Protein AF-A0AAD8MCR3-F1 (afdb_monomer_lite)

Secondary structure (DSSP, 8-state):
-EEPPPEE----SSPPPGGGSEEEPPHHHHHS-S---------PPPTT--HHHHHHHHHHHHHHHHHHHHHTGGGGSEEEGGGTEEE-S----EE--EE--S-HHHHHTTTT---GGGGGGGSSS--

Structure (mmCIF, N/CA/C/O backbone):
data_AF-A0AAD8MCR3-F1
#
_entry.id   AF-A0AAD8MCR3-F1
#
loop_
_atom_site.group_PDB
_atom_site.id
_atom_site.type_symbol
_atom_site.label_atom_id
_atom_site.label_alt_id
_atom_site.label_comp_id
_atom_site.label_asym_id
_atom_site.label_entity_id
_atom_site.label_seq_id
_atom_site.pdbx_PDB_ins_code
_atom_site.Cartn_x
_atom_site.Cartn_y
_atom_site.Cartn_z
_atom_site.occupancy
_atom_site.B_iso_or_equiv
_atom_site.auth_seq_id
_atom_site.auth_comp_id
_atom_site.auth_asym_id
_atom_site.auth_atom_id
_atom_site.pdbx_PDB_model_num
ATOM 1 N N . MET A 1 1 ? -14.830 10.687 11.390 1.00 72.56 1 MET A N 1
ATOM 2 C CA . MET A 1 1 ? -13.532 10.068 11.055 1.00 72.56 1 MET A CA 1
ATOM 3 C C . MET A 1 1 ? -12.461 11.129 11.187 1.00 72.56 1 MET A C 1
ATOM 5 O O . MET A 1 1 ? -12.631 12.213 10.641 1.00 72.56 1 MET A O 1
ATOM 9 N N . LYS A 1 2 ? -11.410 10.852 11.952 1.00 78.94 2 LYS A N 1
ATOM 10 C CA . LYS A 1 2 ? -10.230 11.704 12.062 1.00 78.94 2 LYS A CA 1
ATOM 11 C C . LYS A 1 2 ? -9.117 11.051 11.252 1.00 78.94 2 LYS A C 1
ATOM 13 O O . LYS A 1 2 ? -8.662 9.972 11.612 1.00 78.94 2 LYS A O 1
ATOM 18 N N . VAL A 1 3 ? -8.724 11.681 10.151 1.00 78.44 3 VAL A N 1
ATOM 19 C CA . VAL A 1 3 ? -7.653 11.190 9.276 1.00 78.44 3 VAL A CA 1
ATOM 20 C C . VAL A 1 3 ? -6.345 11.833 9.708 1.00 78.44 3 VAL A C 1
ATOM 22 O O . VAL A 1 3 ? -6.269 13.055 9.855 1.00 78.44 3 VAL A O 1
ATOM 25 N N . TYR A 1 4 ? -5.331 11.014 9.959 1.00 79.94 4 TYR A N 1
ATOM 26 C CA . TYR A 1 4 ? -3.983 11.497 10.220 1.00 79.94 4 TYR A CA 1
ATOM 27 C C . TYR A 1 4 ? -3.274 11.781 8.892 1.00 79.94 4 TYR A C 1
ATOM 29 O O . TYR A 1 4 ? -3.618 11.172 7.878 1.00 79.94 4 TYR A O 1
ATOM 37 N N . PRO A 1 5 ? -2.300 12.709 8.868 1.00 73.44 5 PRO A N 1
ATOM 38 C CA . PRO A 1 5 ? -1.606 13.071 7.641 1.00 73.44 5 PRO A CA 1
ATOM 39 C C . PRO A 1 5 ? -1.049 11.842 6.928 1.00 73.44 5 PRO A C 1
ATOM 41 O O . PRO A 1 5 ? -0.487 10.953 7.575 1.00 73.44 5 PRO A O 1
ATOM 44 N N . GLU A 1 6 ? -1.171 11.820 5.600 1.00 70.19 6 GLU A N 1
ATOM 45 C CA . GLU A 1 6 ? -0.550 10.776 4.798 1.00 70.19 6 GLU A CA 1
ATOM 46 C C . GLU A 1 6 ? 0.942 10.727 5.111 1.00 70.19 6 GLU A C 1
ATOM 48 O O . GLU A 1 6 ? 1.652 11.736 5.067 1.00 70.19 6 GLU A O 1
ATOM 53 N N . SER A 1 7 ? 1.426 9.533 5.430 1.00 62.94 7 SER A N 1
ATOM 54 C CA . SER A 1 7 ? 2.854 9.301 5.508 1.00 62.94 7 SER A CA 1
ATOM 55 C C . SER A 1 7 ? 3.237 8.467 4.304 1.00 62.94 7 SER A C 1
ATOM 57 O O . SER A 1 7 ? 2.938 7.277 4.230 1.00 62.94 7 SER A O 1
ATOM 59 N N . SER A 1 8 ? 3.879 9.099 3.327 1.00 61.09 8 SER A N 1
ATOM 60 C CA . SER A 1 8 ? 4.481 8.354 2.234 1.00 61.09 8 SER A CA 1
ATOM 61 C C . SER A 1 8 ? 5.555 7.438 2.822 1.00 61.09 8 SER A C 1
ATOM 63 O O . SER A 1 8 ? 6.430 7.874 3.583 1.00 61.09 8 SER A O 1
ATOM 65 N N . LEU A 1 9 ? 5.471 6.145 2.516 1.00 67.00 9 LEU A N 1
ATOM 66 C CA . LEU A 1 9 ? 6.454 5.164 2.943 1.00 67.00 9 LEU A CA 1
ATOM 67 C C . LEU A 1 9 ? 7.694 5.256 2.046 1.00 67.00 9 LEU A C 1
ATOM 69 O O . LEU A 1 9 ? 8.004 4.344 1.291 1.00 67.00 9 LEU A O 1
ATOM 73 N N . ASN A 1 10 ? 8.392 6.388 2.127 1.00 59.16 10 ASN A N 1
ATOM 74 C CA . ASN A 1 10 ? 9.518 6.730 1.249 1.00 59.16 10 ASN A CA 1
ATOM 75 C C . ASN A 1 10 ? 10.805 5.972 1.592 1.00 59.16 10 ASN A C 1
ATOM 77 O O . ASN A 1 10 ? 11.822 6.142 0.929 1.00 59.16 10 ASN A O 1
ATOM 81 N N . HIS A 1 11 ? 10.792 5.190 2.670 1.00 66.81 11 HIS A N 1
ATOM 82 C CA . HIS A 1 11 ? 11.942 4.420 3.108 1.00 66.81 11 HIS A CA 1
ATOM 83 C C . HIS A 1 11 ? 11.656 2.942 2.870 1.00 66.81 11 HIS A C 1
ATOM 85 O O . HIS A 1 11 ? 11.011 2.286 3.688 1.00 66.81 11 HIS A O 1
ATOM 91 N N . ILE A 1 12 ? 12.151 2.408 1.760 1.00 72.75 12 ILE A N 1
ATOM 92 C CA . ILE A 1 12 ? 12.250 0.960 1.558 1.00 72.75 12 ILE A CA 1
ATOM 93 C C . ILE A 1 12 ? 13.456 0.465 2.359 1.00 72.75 12 ILE A C 1
ATOM 95 O O . ILE A 1 12 ? 14.459 1.169 2.473 1.00 72.75 12 ILE A O 1
ATOM 99 N N . CYS A 1 13 ? 13.361 -0.703 3.000 1.00 76.25 13 CYS A N 1
ATOM 100 C CA . CYS A 1 13 ? 14.449 -1.193 3.857 1.00 76.25 13 CYS A CA 1
ATOM 101 C C . CYS A 1 13 ? 15.759 -1.436 3.096 1.00 76.25 13 CYS A C 1
ATOM 103 O O . CYS A 1 13 ? 16.834 -1.296 3.676 1.00 76.25 13 CYS A O 1
ATOM 105 N N . THR A 1 14 ? 15.675 -1.795 1.818 1.00 83.88 14 THR A N 1
ATOM 106 C CA . THR A 1 14 ? 16.831 -1.992 0.942 1.00 83.88 14 THR A CA 1
ATOM 107 C C . THR A 1 14 ? 16.505 -1.452 -0.450 1.00 83.88 14 THR A C 1
ATOM 109 O O . THR A 1 14 ? 15.432 -1.787 -0.956 1.00 83.88 14 THR A O 1
ATOM 112 N N . PRO A 1 15 ? 17.405 -0.685 -1.083 1.00 88.94 15 PRO A N 1
ATOM 113 C CA . PRO A 1 15 ? 17.149 -0.125 -2.405 1.00 88.94 15 PRO A CA 1
ATOM 114 C C . PRO A 1 15 ? 16.916 -1.198 -3.467 1.00 88.94 15 PRO A C 1
ATOM 116 O O . PRO A 1 15 ? 17.570 -2.249 -3.448 1.00 88.94 15 PRO A O 1
ATOM 119 N N . THR A 1 16 ? 16.040 -0.908 -4.423 1.00 89.94 16 THR A N 1
ATOM 120 C CA . THR A 1 16 ? 15.828 -1.768 -5.587 1.00 89.94 16 THR A CA 1
ATOM 121 C C . THR A 1 16 ? 17.096 -1.776 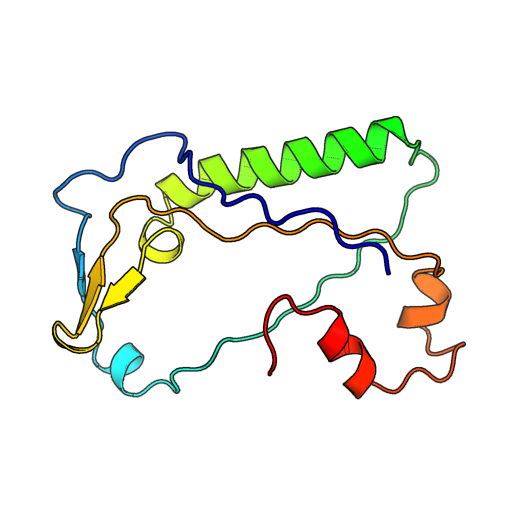-6.454 1.00 89.94 16 THR A C 1
ATOM 123 O O . THR A 1 16 ? 17.595 -0.712 -6.837 1.00 89.94 16 THR A O 1
ATOM 126 N N . PRO A 1 17 ? 17.664 -2.953 -6.786 1.00 91.75 17 PRO A N 1
ATOM 127 C CA . PRO A 1 17 ? 18.808 -3.037 -7.688 1.00 91.75 17 PRO A CA 1
ATOM 128 C C . PRO A 1 17 ? 18.498 -2.405 -9.048 1.00 91.75 17 PRO A C 1
ATOM 130 O O . PRO A 1 17 ? 17.402 -2.572 -9.576 1.00 91.75 17 PRO A O 1
ATOM 133 N N . LEU A 1 18 ? 19.489 -1.766 -9.679 1.00 92.19 18 LEU A N 1
ATOM 134 C CA . LEU A 1 18 ? 19.309 -1.126 -10.992 1.00 92.19 18 LEU A CA 1
ATOM 135 C C . LEU A 1 18 ? 18.768 -2.082 -12.068 1.00 92.19 18 LEU A C 1
ATOM 137 O O . LEU A 1 18 ? 18.015 -1.656 -12.939 1.00 92.19 18 LEU A O 1
ATOM 141 N N . SER A 1 19 ? 19.107 -3.371 -11.993 1.00 93.25 19 SER A N 1
ATOM 142 C CA . SER A 1 19 ? 18.604 -4.401 -12.910 1.00 93.25 19 SER A CA 1
ATOM 143 C C . SER A 1 19 ? 17.108 -4.698 -12.761 1.00 93.25 19 SER A C 1
ATOM 145 O O . SER A 1 19 ? 16.528 -5.293 -13.660 1.00 93.25 19 SER A O 1
ATOM 147 N N . LEU A 1 20 ? 16.495 -4.314 -11.639 1.00 93.19 20 LEU A N 1
ATOM 148 C CA . LEU A 1 20 ? 15.071 -4.488 -11.333 1.00 93.19 20 LEU A CA 1
ATOM 149 C C . LEU A 1 20 ? 14.307 -3.155 -11.347 1.00 93.19 20 LEU A C 1
ATOM 151 O O . LEU A 1 20 ? 13.143 -3.096 -10.964 1.00 93.19 20 LEU A O 1
ATOM 155 N N . ARG A 1 21 ? 14.954 -2.070 -11.788 1.00 93.25 21 ARG A N 1
ATOM 156 C CA . ARG A 1 21 ? 14.354 -0.733 -11.780 1.00 93.25 21 ARG A CA 1
ATOM 157 C C . ARG A 1 21 ? 13.148 -0.615 -12.708 1.00 93.25 21 ARG A C 1
ATOM 159 O O . ARG A 1 21 ? 12.231 0.130 -12.404 1.00 93.25 21 ARG A O 1
ATOM 166 N N . ASN A 1 22 ? 13.148 -1.334 -13.824 1.00 95.75 22 ASN A N 1
ATOM 167 C CA . ASN A 1 22 ? 12.062 -1.270 -14.793 1.00 95.75 22 ASN A CA 1
ATOM 168 C C . ASN A 1 22 ? 11.273 -2.573 -14.753 1.00 95.75 22 ASN A C 1
ATOM 170 O O . ASN A 1 22 ? 11.811 -3.633 -15.078 1.00 95.75 22 ASN A O 1
ATOM 174 N N . TYR A 1 23 ? 9.995 -2.480 -14.399 1.00 95.50 23 TYR A N 1
ATOM 175 C CA . TYR A 1 23 ? 9.056 -3.585 -14.545 1.00 95.50 23 TYR A CA 1
ATOM 176 C C . TYR A 1 23 ? 8.235 -3.374 -15.819 1.00 95.50 23 TYR A C 1
ATOM 178 O O . TYR A 1 23 ? 7.370 -2.501 -15.865 1.00 95.50 23 TYR A O 1
ATOM 186 N N . ASN A 1 24 ? 8.536 -4.143 -16.866 1.00 96.00 24 ASN A N 1
ATOM 187 C CA . ASN A 1 24 ? 7.818 -4.057 -18.139 1.00 96.00 24 ASN A CA 1
ATOM 188 C C . ASN A 1 24 ? 6.447 -4.719 -18.021 1.00 96.00 24 ASN A C 1
ATOM 190 O O . ASN A 1 24 ? 6.343 -5.825 -17.487 1.00 96.00 24 ASN A O 1
ATOM 194 N N . LEU A 1 25 ? 5.423 -4.065 -18.565 1.00 94.94 25 LEU A N 1
ATOM 195 C CA . LEU A 1 25 ? 4.087 -4.637 -18.619 1.00 94.94 25 LEU A CA 1
ATOM 196 C C . LEU A 1 25 ? 4.021 -5.794 -19.618 1.00 94.94 25 LEU A C 1
ATOM 198 O O . LEU A 1 25 ? 4.638 -5.773 -20.685 1.00 94.94 25 LEU A O 1
ATOM 202 N N . SER A 1 26 ? 3.259 -6.822 -19.261 1.00 94.75 26 SER A N 1
ATOM 203 C CA . SER A 1 26 ? 2.868 -7.880 -20.181 1.00 94.75 26 SER A CA 1
ATOM 204 C C . SER A 1 26 ? 1.633 -7.469 -20.985 1.00 94.75 26 SER A C 1
ATOM 206 O O . SER A 1 26 ? 0.897 -6.556 -20.615 1.00 94.75 26 SER A O 1
ATOM 208 N N . LEU A 1 27 ? 1.332 -8.219 -22.049 1.00 94.81 27 LEU A N 1
ATOM 209 C CA . LEU A 1 27 ? 0.084 -8.050 -22.800 1.00 94.81 27 LEU A CA 1
ATOM 210 C C . LEU A 1 27 ? -1.160 -8.130 -21.895 1.00 94.81 27 LEU A C 1
ATOM 212 O O . LEU A 1 27 ? -2.137 -7.430 -22.132 1.00 94.81 27 LEU A O 1
ATOM 216 N N . MET A 1 28 ? -1.133 -8.975 -20.859 1.00 94.69 28 MET A N 1
ATOM 217 C CA . MET A 1 28 ? -2.259 -9.095 -19.929 1.00 94.69 28 MET A CA 1
ATOM 218 C C . MET A 1 28 ? -2.428 -7.838 -19.078 1.00 94.69 28 MET A C 1
ATOM 220 O O . MET A 1 28 ? -3.559 -7.422 -18.842 1.00 94.69 28 MET A O 1
ATOM 224 N N . ASP A 1 29 ? -1.324 -7.214 -18.667 1.00 92.50 29 ASP A N 1
ATOM 225 C CA . ASP A 1 29 ? -1.362 -5.975 -17.888 1.00 92.50 29 ASP A CA 1
ATOM 226 C C . ASP A 1 29 ? -1.889 -4.804 -18.729 1.00 92.50 29 ASP A C 1
ATOM 228 O O . ASP A 1 29 ? -2.627 -3.965 -18.224 1.00 92.50 29 ASP A O 1
ATOM 232 N N . GLU A 1 30 ? -1.567 -4.766 -20.026 1.00 90.56 30 GLU A N 1
ATOM 233 C CA . GLU A 1 30 ? -2.074 -3.737 -20.945 1.00 90.56 30 GLU A CA 1
ATOM 234 C C . GLU A 1 30 ? -3.559 -3.895 -21.287 1.00 90.56 30 GLU A C 1
ATOM 236 O O . GLU A 1 30 ? -4.252 -2.905 -21.527 1.00 90.56 30 GLU A O 1
ATOM 241 N N . LEU A 1 31 ? -4.052 -5.135 -21.326 1.00 93.00 31 LEU A N 1
ATOM 242 C CA . LEU A 1 31 ? -5.468 -5.427 -21.553 1.00 93.00 31 LEU A CA 1
ATOM 243 C C . LEU A 1 31 ? -6.317 -5.230 -20.290 1.00 93.00 31 LEU A C 1
ATOM 245 O O . LEU A 1 31 ? -7.539 -5.092 -20.390 1.00 93.00 31 LEU A O 1
ATOM 249 N N . ALA A 1 32 ? -5.696 -5.238 -19.109 1.00 91.25 32 ALA A N 1
ATOM 250 C CA . ALA A 1 32 ? -6.392 -5.034 -17.852 1.00 91.25 32 ALA A CA 1
ATOM 251 C C . ALA A 1 32 ? -6.923 -3.589 -17.736 1.00 91.25 32 ALA A C 1
ATOM 253 O O . ALA A 1 32 ? -6.273 -2.637 -18.178 1.00 91.25 32 ALA A O 1
ATOM 254 N N . PRO A 1 33 ? -8.099 -3.380 -17.117 1.00 89.69 33 PRO A N 1
ATOM 255 C CA . PRO A 1 33 ? -8.583 -2.038 -16.834 1.00 89.69 33 PRO A CA 1
ATOM 256 C C . PRO A 1 33 ? -7.594 -1.277 -15.946 1.00 89.69 33 PRO A C 1
ATOM 258 O O . PRO A 1 33 ? -7.157 -1.782 -14.914 1.00 89.69 33 PRO A O 1
ATOM 261 N N . ASN A 1 34 ? -7.288 -0.034 -16.317 1.00 86.75 34 ASN A N 1
ATOM 262 C CA . ASN A 1 34 ? -6.475 0.856 -15.492 1.00 86.75 34 ASN A CA 1
ATOM 263 C C . ASN A 1 34 ? -7.325 1.439 -14.351 1.00 86.75 34 ASN A C 1
ATOM 265 O O . ASN A 1 34 ? -7.775 2.584 -14.419 1.00 86.75 34 ASN A O 1
ATOM 269 N N . VAL A 1 35 ? -7.597 0.607 -13.348 1.00 85.62 35 VAL A N 1
ATOM 270 C CA . VAL A 1 35 ? -8.379 0.937 -12.154 1.00 85.62 35 VAL A CA 1
ATOM 271 C C . VAL A 1 35 ? -7.706 0.350 -10.917 1.00 85.62 35 VAL A C 1
ATOM 273 O O . VAL A 1 35 ? -7.075 -0.706 -10.977 1.00 85.62 35 VAL A O 1
ATOM 276 N N . ASN A 1 36 ? -7.865 1.015 -9.775 1.00 84.88 36 ASN A N 1
ATOM 277 C CA . ASN A 1 36 ? -7.471 0.433 -8.497 1.00 84.88 36 ASN A CA 1
ATOM 278 C C . ASN A 1 36 ? -8.455 -0.680 -8.116 1.00 84.88 36 ASN A C 1
ATOM 280 O O . ASN A 1 36 ? -9.658 -0.546 -8.335 1.00 84.88 36 ASN A O 1
ATOM 284 N N . VAL A 1 37 ? -7.955 -1.758 -7.510 1.00 87.25 37 VAL A N 1
ATOM 285 C CA . VAL A 1 37 ? -8.792 -2.841 -6.974 1.00 87.25 37 VAL A CA 1
ATOM 286 C C . VAL A 1 37 ? -8.936 -2.636 -5.462 1.00 87.25 37 VAL A C 1
ATOM 288 O O . VAL A 1 37 ? -8.041 -3.027 -4.709 1.00 87.25 37 VAL A O 1
ATOM 291 N N . PRO A 1 38 ? -10.014 -1.988 -4.982 1.00 85.81 38 PRO A N 1
ATOM 292 C CA . PRO A 1 38 ? -10.188 -1.730 -3.559 1.00 85.81 38 PRO A CA 1
ATOM 293 C C . PRO A 1 38 ? -10.454 -3.030 -2.796 1.00 85.81 38 PRO A C 1
ATOM 295 O O . PRO A 1 38 ? -11.221 -3.884 -3.233 1.00 85.81 38 PRO A O 1
ATOM 298 N N . THR A 1 39 ? -9.825 -3.193 -1.633 1.00 86.12 39 THR A N 1
ATOM 299 C CA . THR A 1 39 ? -10.062 -4.329 -0.730 1.00 86.12 39 THR A CA 1
ATOM 300 C C . THR A 1 39 ? -10.006 -3.849 0.716 1.00 86.12 39 THR A C 1
ATOM 302 O O . THR A 1 39 ? -9.070 -3.150 1.098 1.00 86.12 39 THR A O 1
ATOM 305 N N . ILE A 1 40 ? -10.998 -4.234 1.524 1.00 84.94 40 ILE A N 1
ATOM 306 C CA . ILE A 1 40 ? -11.098 -3.871 2.944 1.00 84.94 40 ILE A CA 1
ATOM 307 C C . ILE A 1 40 ? -11.052 -5.149 3.786 1.00 84.94 40 ILE A C 1
ATOM 309 O O . ILE A 1 40 ? -11.808 -6.088 3.539 1.00 84.94 40 ILE A O 1
ATOM 313 N N . PHE A 1 41 ? -10.184 -5.168 4.800 1.00 87.75 41 PHE A N 1
ATOM 314 C CA . PHE A 1 41 ? -10.084 -6.253 5.776 1.00 87.75 41 PHE A CA 1
ATOM 315 C C . PHE A 1 41 ? -10.499 -5.760 7.164 1.00 87.75 41 PHE A C 1
ATOM 317 O O . PHE A 1 41 ? -10.024 -4.724 7.629 1.00 87.75 41 PHE A O 1
ATOM 324 N N . TYR A 1 42 ? -11.356 -6.526 7.842 1.00 85.81 42 TYR A N 1
ATOM 325 C CA . TYR A 1 42 ? -11.815 -6.235 9.200 1.00 85.81 42 TYR A CA 1
ATOM 326 C C . TYR A 1 42 ? -11.155 -7.180 10.205 1.00 85.81 42 TYR A C 1
ATOM 328 O O . TYR A 1 42 ? -11.175 -8.398 10.024 1.00 85.81 42 TYR A O 1
ATOM 336 N N . TYR A 1 43 ? -10.617 -6.624 11.290 1.00 86.56 43 TYR A N 1
ATOM 337 C CA . TYR A 1 43 ? -9.983 -7.380 12.370 1.00 86.56 43 TYR A CA 1
ATOM 338 C C . TYR A 1 43 ? -10.661 -7.033 13.696 1.00 86.56 43 TYR A C 1
ATOM 340 O O . TYR A 1 43 ? -10.696 -5.869 14.087 1.00 86.56 43 TYR A O 1
ATOM 348 N N . SER A 1 44 ? -11.215 -8.038 14.378 1.00 82.69 44 SER A N 1
ATOM 349 C CA . SER A 1 44 ? -11.840 -7.847 15.692 1.00 82.69 44 SER A CA 1
ATOM 350 C C . SER A 1 44 ? -10.782 -7.543 16.755 1.00 82.69 44 SER A C 1
ATOM 352 O O . SER A 1 44 ? -9.690 -8.119 16.735 1.00 82.69 44 SER A O 1
ATOM 354 N N . ALA A 1 45 ? -11.107 -6.641 17.681 1.00 78.00 45 ALA A N 1
ATOM 355 C CA . ALA A 1 45 ? -10.252 -6.349 18.822 1.00 78.00 45 ALA A CA 1
ATOM 356 C C . ALA A 1 45 ? -10.214 -7.552 19.773 1.00 78.00 45 ALA A C 1
ATOM 358 O O . ALA A 1 45 ? -11.231 -8.200 20.026 1.00 78.00 45 ALA A O 1
ATOM 359 N N . THR A 1 46 ? -9.041 -7.844 20.329 1.00 72.88 46 THR A N 1
ATOM 360 C CA . THR A 1 46 ? -8.923 -8.854 21.387 1.00 72.88 46 THR A CA 1
ATOM 361 C C . THR A 1 46 ? -9.078 -8.200 22.758 1.00 72.88 46 THR A C 1
ATOM 363 O O . THR A 1 46 ? -8.825 -7.007 22.915 1.00 72.88 46 THR A O 1
ATOM 366 N N . ASN A 1 47 ? -9.429 -8.976 23.790 1.00 63.44 47 ASN A N 1
ATOM 367 C CA . ASN A 1 47 ? -9.581 -8.481 25.171 1.00 63.44 47 ASN A CA 1
ATOM 368 C C . ASN A 1 47 ? -8.295 -7.862 25.778 1.00 63.44 47 ASN A C 1
ATOM 370 O O . ASN A 1 47 ? -8.315 -7.428 26.926 1.00 63.44 47 ASN A O 1
ATOM 374 N N . GLN A 1 48 ? -7.175 -7.851 25.046 1.00 63.84 48 GLN A N 1
ATOM 375 C CA . GLN A 1 48 ? -5.894 -7.273 25.456 1.00 63.84 48 GLN A CA 1
ATOM 376 C C . GLN A 1 48 ? -5.555 -5.967 24.719 1.00 63.84 48 GLN A C 1
ATOM 378 O O . GLN A 1 48 ? -4.454 -5.453 24.883 1.00 63.84 48 GLN A O 1
ATOM 383 N N . ASP A 1 49 ? -6.452 -5.409 23.906 1.00 65.12 49 ASP A N 1
ATOM 384 C CA . ASP A 1 49 ? -6.172 -4.218 23.099 1.00 65.12 49 ASP A CA 1
ATOM 385 C C . ASP A 1 49 ? -6.159 -2.932 23.955 1.00 65.12 49 ASP A C 1
ATOM 387 O O . ASP A 1 49 ? -7.152 -2.216 24.058 1.00 65.12 49 ASP A O 1
ATOM 391 N N . SER A 1 50 ? -5.017 -2.615 24.570 1.00 70.50 50 SER A N 1
ATOM 392 C CA . SER A 1 50 ? -4.748 -1.288 25.136 1.00 70.50 50 SER A CA 1
ATOM 393 C C . SER A 1 50 ? -4.407 -0.264 24.039 1.00 70.50 50 SER A C 1
ATOM 395 O O . SER A 1 50 ? -4.047 -0.617 22.912 1.00 70.50 50 SER A O 1
ATOM 397 N N . THR A 1 51 ? -4.464 1.030 24.362 1.00 66.62 51 THR A N 1
ATOM 398 C CA . THR A 1 51 ? -4.031 2.126 23.470 1.00 66.62 51 THR A CA 1
ATOM 399 C C . THR A 1 51 ? -2.569 1.989 23.029 1.00 66.62 51 THR A C 1
ATOM 401 O O . THR A 1 51 ? -2.239 2.258 21.870 1.00 66.62 51 THR A O 1
ATOM 404 N N . ASP A 1 52 ? -1.697 1.491 23.908 1.00 67.38 52 ASP A N 1
ATOM 405 C CA . ASP A 1 52 ? -0.299 1.193 23.573 1.00 67.38 52 ASP A CA 1
ATOM 406 C C . ASP A 1 52 ? -0.196 0.107 22.489 1.00 67.38 52 ASP A C 1
ATOM 408 O O . ASP A 1 52 ? 0.609 0.221 21.559 1.00 67.38 52 ASP A O 1
ATOM 412 N N . ASN A 1 53 ? -1.084 -0.893 22.528 1.00 78.50 53 ASN A N 1
ATOM 413 C CA . ASN A 1 53 ? -1.145 -1.957 21.526 1.00 78.50 53 ASN A CA 1
ATOM 414 C C . ASN A 1 53 ? -1.630 -1.452 20.160 1.00 78.50 53 ASN A C 1
ATOM 416 O O . ASN A 1 53 ? -1.237 -1.996 19.129 1.00 78.50 53 ASN A O 1
ATOM 420 N N . VAL A 1 54 ? -2.451 -0.399 20.108 1.00 80.88 54 VAL A N 1
ATOM 421 C CA . VAL A 1 54 ? -2.854 0.244 18.842 1.00 80.88 54 VAL A CA 1
ATOM 422 C C . VAL A 1 54 ? -1.659 0.941 18.185 1.00 80.88 54 VAL A C 1
ATOM 424 O O . VAL A 1 54 ? -1.348 0.677 17.024 1.00 80.88 54 VAL A O 1
ATOM 427 N N . THR A 1 55 ? -0.921 1.755 18.945 1.00 83.44 55 THR A N 1
ATOM 428 C CA . THR A 1 55 ? 0.269 2.458 18.430 1.00 83.44 55 THR A CA 1
ATOM 429 C C . THR A 1 55 ? 1.347 1.476 17.966 1.00 83.44 55 THR A C 1
ATOM 431 O O . THR A 1 55 ? 1.992 1.681 16.933 1.00 83.44 55 THR A O 1
ATOM 434 N N . LEU A 1 56 ? 1.544 0.386 18.713 1.00 87.19 56 LEU A N 1
ATOM 435 C CA . LEU A 1 56 ? 2.474 -0.677 18.343 1.00 87.19 56 LEU A CA 1
ATOM 436 C C . LEU A 1 56 ? 2.054 -1.354 17.029 1.00 87.19 56 LEU A C 1
ATOM 438 O O . LEU A 1 56 ? 2.896 -1.559 16.154 1.00 87.19 56 LEU A O 1
ATOM 442 N N . ARG A 1 57 ? 0.756 -1.643 16.850 1.00 87.88 57 ARG A N 1
ATOM 443 C CA . ARG A 1 57 ? 0.212 -2.2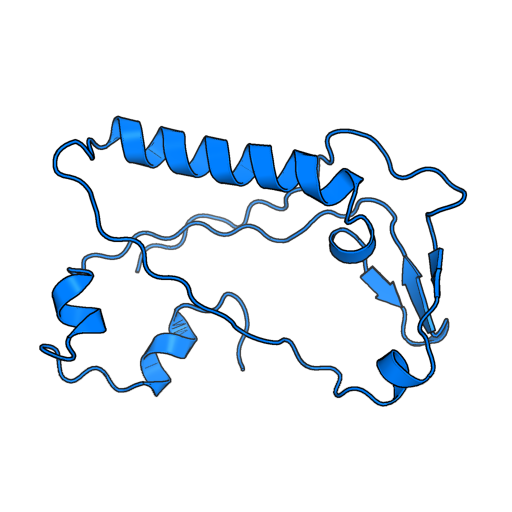22 15.611 1.00 87.88 57 ARG A CA 1
ATOM 444 C C . ARG A 1 57 ? 0.478 -1.340 14.396 1.00 87.88 57 ARG A C 1
ATOM 446 O O . ARG A 1 57 ? 0.998 -1.852 13.407 1.00 87.88 57 ARG A O 1
ATOM 453 N N . TYR A 1 58 ? 0.220 -0.035 14.476 1.00 87.75 58 TYR A N 1
ATOM 454 C CA . TYR A 1 58 ? 0.515 0.886 13.370 1.00 87.75 58 TYR A CA 1
ATOM 455 C C . TYR A 1 58 ? 2.002 0.887 12.999 1.00 87.75 58 TYR A C 1
ATOM 457 O O . TYR A 1 58 ? 2.358 0.751 11.828 1.00 87.75 58 TYR A O 1
ATOM 465 N N . LYS A 1 59 ? 2.895 0.926 13.997 1.00 89.31 59 LYS A N 1
ATOM 466 C CA . LYS A 1 59 ? 4.346 0.822 13.766 1.00 89.31 59 LYS A CA 1
ATOM 467 C C . LYS A 1 59 ? 4.739 -0.510 13.121 1.00 89.31 59 LYS A C 1
ATOM 469 O O . LYS A 1 59 ? 5.571 -0.521 12.213 1.00 89.31 59 LYS A O 1
ATOM 474 N N . HIS A 1 60 ? 4.150 -1.623 13.560 1.00 92.06 60 HIS A N 1
ATOM 475 C CA . HIS A 1 60 ? 4.404 -2.944 12.982 1.00 92.06 60 HIS A CA 1
ATOM 476 C C . HIS A 1 60 ? 3.926 -3.048 11.533 1.00 92.06 60 HIS A C 1
ATOM 478 O O . HIS A 1 60 ? 4.678 -3.544 10.692 1.00 92.06 60 HIS A O 1
ATOM 484 N N . LEU A 1 61 ? 2.728 -2.551 11.217 1.00 93.00 61 LEU A N 1
ATOM 485 C CA . LEU A 1 61 ? 2.205 -2.508 9.849 1.00 93.00 61 LEU A CA 1
ATOM 486 C C . LEU A 1 61 ? 3.112 -1.668 8.949 1.00 93.00 61 LEU A C 1
ATOM 488 O O . LEU A 1 61 ? 3.596 -2.154 7.931 1.00 93.00 61 LEU A O 1
ATOM 492 N N . LYS A 1 62 ? 3.455 -0.455 9.384 1.00 91.44 62 LYS A N 1
ATOM 493 C CA . LYS A 1 62 ? 4.353 0.440 8.650 1.00 91.44 62 LYS A CA 1
ATOM 494 C C . LYS A 1 62 ? 5.733 -0.185 8.397 1.00 91.44 62 LYS A C 1
ATOM 496 O O . LYS A 1 62 ? 6.252 -0.133 7.283 1.00 91.44 62 LYS A O 1
ATOM 501 N N . SER A 1 63 ? 6.330 -0.807 9.417 1.00 91.50 63 SER A N 1
ATOM 502 C CA . SER A 1 63 ? 7.646 -1.453 9.303 1.00 91.50 63 SER A CA 1
ATOM 503 C C . SER A 1 63 ? 7.615 -2.708 8.429 1.00 91.50 63 SER A C 1
ATOM 505 O O . SER A 1 63 ? 8.521 -2.914 7.624 1.00 91.50 63 SER A O 1
ATOM 507 N N . SER A 1 64 ? 6.592 -3.551 8.571 1.00 94.56 64 SER A N 1
ATOM 508 C CA . SER A 1 64 ? 6.450 -4.760 7.751 1.00 94.56 64 SER A CA 1
ATOM 509 C C . SER A 1 64 ? 6.186 -4.423 6.284 1.00 94.56 64 SER A C 1
ATOM 511 O O . SER A 1 64 ? 6.805 -5.038 5.416 1.00 94.56 64 SER A O 1
ATOM 513 N N . LEU A 1 65 ? 5.385 -3.389 6.007 1.00 93.50 65 LEU A N 1
ATOM 514 C CA . LEU A 1 65 ? 5.173 -2.877 4.654 1.00 93.50 65 LEU A CA 1
ATOM 515 C C . LEU A 1 65 ? 6.488 -2.384 4.024 1.00 93.50 65 LEU A C 1
ATOM 517 O O . LEU A 1 65 ? 6.819 -2.759 2.905 1.00 93.50 65 LEU A O 1
ATOM 521 N N . SER A 1 66 ? 7.294 -1.619 4.765 1.00 91.56 66 SER A N 1
ATOM 522 C CA . SER A 1 66 ? 8.600 -1.125 4.288 1.00 91.56 66 SER A CA 1
ATOM 523 C C . SER A 1 66 ? 9.562 -2.264 3.926 1.00 91.56 66 SER A C 1
ATOM 525 O O . SER A 1 66 ? 10.297 -2.171 2.942 1.00 91.56 66 SER A O 1
ATOM 527 N N . LYS A 1 67 ? 9.522 -3.366 4.686 1.00 92.38 67 LYS A N 1
ATOM 528 C CA . LYS A 1 67 ? 10.328 -4.564 4.421 1.00 92.38 67 LYS A CA 1
ATOM 529 C C . LYS A 1 67 ? 9.842 -5.330 3.197 1.00 92.38 67 LYS A C 1
ATOM 531 O O . LYS A 1 67 ? 10.662 -5.751 2.390 1.00 92.38 67 LYS A O 1
ATOM 536 N N . ILE A 1 68 ? 8.532 -5.543 3.064 1.00 94.12 68 ILE A N 1
ATOM 537 C CA . ILE A 1 68 ? 7.999 -6.377 1.979 1.00 94.12 68 ILE A CA 1
ATOM 538 C C . ILE A 1 68 ? 8.073 -5.667 0.622 1.00 94.12 68 ILE A C 1
ATOM 540 O O . ILE A 1 68 ? 8.284 -6.329 -0.391 1.00 94.12 68 ILE A O 1
ATOM 544 N N . LEU A 1 69 ? 7.999 -4.329 0.599 1.00 92.81 69 LEU A N 1
ATOM 545 C CA . LEU A 1 69 ? 8.161 -3.532 -0.621 1.00 92.81 69 LEU A CA 1
ATOM 546 C C . LEU A 1 69 ? 9.539 -3.694 -1.274 1.00 92.81 69 LEU A C 1
ATOM 548 O O . LEU A 1 69 ? 9.634 -3.521 -2.480 1.00 92.81 69 LEU A O 1
ATOM 552 N N . THR A 1 70 ? 10.574 -4.117 -0.542 1.00 88.94 70 THR A N 1
ATOM 553 C CA . THR A 1 70 ? 11.842 -4.550 -1.153 1.00 88.94 70 THR A CA 1
ATOM 554 C C . THR A 1 70 ? 11.621 -5.685 -2.158 1.00 88.94 70 THR A C 1
ATOM 556 O O . THR A 1 70 ? 12.139 -5.665 -3.271 1.00 88.94 70 THR A O 1
ATOM 559 N N . SER A 1 71 ? 10.889 -6.726 -1.753 1.00 89.94 71 SER A N 1
ATOM 560 C CA . SER A 1 71 ? 10.643 -7.899 -2.598 1.00 89.94 71 SER A CA 1
ATOM 561 C C . SER A 1 71 ? 9.565 -7.613 -3.644 1.00 89.94 71 SER A C 1
ATOM 563 O O . SER A 1 71 ? 9.623 -8.129 -4.756 1.00 89.94 71 SER A O 1
ATOM 565 N N . PHE A 1 72 ? 8.621 -6.740 -3.299 1.00 93.38 72 PHE A N 1
ATOM 566 C CA . PHE A 1 72 ? 7.490 -6.314 -4.119 1.00 93.38 72 PHE A CA 1
ATOM 567 C C . PHE A 1 72 ? 7.702 -4.900 -4.685 1.00 93.38 72 PHE A C 1
ATOM 569 O O . PHE A 1 72 ? 6.789 -4.077 -4.702 1.00 93.38 72 PHE A O 1
ATOM 576 N N . HIS A 1 73 ? 8.915 -4.633 -5.167 1.00 91.75 73 HIS A N 1
ATOM 577 C CA . HIS A 1 73 ? 9.371 -3.329 -5.653 1.00 91.75 73 HIS A CA 1
ATOM 578 C C . HIS A 1 73 ? 8.448 -2.614 -6.666 1.00 91.75 73 HIS A C 1
ATOM 580 O O . HIS A 1 73 ? 8.351 -1.389 -6.556 1.00 91.75 73 HIS A O 1
ATOM 586 N N . PRO A 1 74 ? 7.682 -3.277 -7.570 1.00 94.81 74 PRO A N 1
ATOM 587 C CA . PRO A 1 74 ? 6.771 -2.554 -8.461 1.00 94.81 74 PRO A CA 1
ATOM 588 C C . PRO A 1 74 ? 5.689 -1.770 -7.709 1.00 94.81 74 PRO A C 1
ATOM 590 O O . PRO A 1 74 ? 5.276 -0.705 -8.158 1.00 94.81 74 PRO A O 1
ATOM 593 N N . PHE A 1 75 ? 5.281 -2.225 -6.520 1.00 93.00 75 PHE A N 1
ATOM 594 C CA . PHE A 1 75 ? 4.285 -1.532 -5.695 1.00 93.00 75 PHE A CA 1
ATOM 595 C C . PHE A 1 75 ? 4.819 -0.264 -5.016 1.00 93.00 75 PHE A C 1
ATOM 597 O O . PHE A 1 75 ? 4.035 0.529 -4.500 1.00 93.00 75 PHE A O 1
ATOM 604 N N . ALA A 1 76 ? 6.137 -0.056 -5.015 1.00 93.56 76 ALA A N 1
ATOM 605 C CA . ALA A 1 76 ? 6.763 1.183 -4.565 1.00 93.56 76 ALA A CA 1
ATOM 606 C C . ALA A 1 76 ? 7.187 2.100 -5.729 1.00 93.56 76 ALA A C 1
ATOM 608 O O . ALA A 1 76 ? 7.798 3.144 -5.493 1.00 93.56 76 ALA A O 1
ATOM 609 N N . GLY A 1 77 ? 6.887 1.713 -6.972 1.00 93.81 77 GLY A N 1
ATOM 610 C CA . GLY A 1 77 ? 7.209 2.472 -8.176 1.00 93.81 77 GLY A CA 1
ATOM 611 C C . GLY A 1 77 ? 6.085 3.394 -8.646 1.00 93.81 77 GLY A C 1
ATOM 612 O O . GLY A 1 77 ? 5.100 3.637 -7.938 1.00 93.81 77 GLY A O 1
ATOM 613 N N . ARG A 1 78 ? 6.221 3.925 -9.863 1.00 94.38 78 ARG A N 1
ATOM 614 C CA . ARG A 1 78 ? 5.166 4.688 -10.548 1.00 94.38 78 ARG A CA 1
ATOM 615 C C . ARG A 1 78 ? 4.953 4.166 -11.958 1.00 94.38 78 ARG A C 1
ATOM 617 O O . ARG A 1 78 ? 5.901 3.897 -12.688 1.00 94.38 78 ARG A O 1
ATOM 624 N N . PHE A 1 79 ? 3.686 4.025 -12.330 1.00 93.50 79 PHE A N 1
ATOM 625 C CA . PHE A 1 79 ? 3.300 3.599 -13.667 1.00 93.50 79 PHE A CA 1
ATOM 626 C C . PHE A 1 79 ? 3.603 4.699 -14.695 1.00 93.50 79 PHE A C 1
ATOM 628 O O . PHE A 1 79 ? 3.138 5.833 -14.564 1.00 93.50 79 PHE A O 1
ATOM 635 N N . CYS A 1 80 ? 4.359 4.347 -15.732 1.00 93.50 80 CYS A N 1
ATOM 636 C CA . CYS A 1 80 ? 4.746 5.218 -16.833 1.00 93.50 80 CYS A CA 1
ATOM 637 C C . CYS A 1 80 ? 4.050 4.753 -18.117 1.00 93.50 80 CYS A C 1
ATOM 639 O O . CYS A 1 80 ? 4.510 3.828 -18.789 1.00 93.50 80 CYS A O 1
ATOM 641 N N . ARG A 1 81 ? 2.936 5.413 -18.460 1.00 88.62 81 ARG A N 1
ATOM 642 C CA . ARG A 1 81 ? 2.087 5.049 -19.606 1.00 88.62 81 ARG A CA 1
ATOM 643 C C . ARG A 1 81 ? 2.847 5.051 -20.935 1.00 88.62 81 ARG A C 1
ATOM 645 O O . ARG A 1 81 ? 2.726 4.092 -21.682 1.00 88.62 81 ARG A O 1
ATOM 652 N N . ASP A 1 82 ? 3.644 6.084 -21.201 1.00 90.81 82 ASP A N 1
ATOM 653 C CA . ASP A 1 82 ? 4.319 6.262 -22.499 1.00 90.81 82 ASP A CA 1
ATOM 654 C C . ASP A 1 82 ? 5.376 5.186 -22.781 1.00 90.81 82 ASP A C 1
ATOM 656 O O . ASP A 1 82 ? 5.677 4.875 -23.930 1.00 90.81 82 ASP A O 1
ATOM 660 N N . SER A 1 83 ? 5.943 4.612 -21.721 1.00 92.69 83 SER A N 1
ATOM 661 C CA . SER A 1 83 ? 6.993 3.599 -21.785 1.00 92.69 83 SER A CA 1
ATOM 662 C C . SER A 1 83 ? 6.507 2.198 -21.416 1.00 92.69 83 SER A C 1
ATOM 664 O O . SER A 1 83 ? 7.336 1.300 -21.310 1.00 92.69 83 SER A O 1
ATOM 666 N N . HIS A 1 84 ? 5.197 2.007 -21.209 1.00 93.19 84 HIS A N 1
ATOM 667 C CA . HIS A 1 84 ? 4.582 0.702 -20.931 1.00 93.19 84 HIS A CA 1
ATOM 668 C C . HIS A 1 84 ? 5.274 -0.082 -19.794 1.00 93.19 84 HIS A C 1
ATOM 670 O O . HIS A 1 84 ? 5.501 -1.291 -19.877 1.00 93.19 84 HIS A O 1
ATOM 676 N N . LEU A 1 85 ? 5.647 0.618 -18.718 1.00 95.94 85 LEU A N 1
ATOM 677 C CA . LEU A 1 85 ? 6.382 0.041 -17.589 1.00 95.94 85 LEU A CA 1
ATOM 678 C C . LEU A 1 85 ? 6.030 0.721 -16.267 1.00 95.94 85 LEU A C 1
ATOM 680 O O . LEU A 1 85 ? 5.395 1.776 -16.237 1.00 95.94 85 LEU A O 1
ATOM 684 N N . VAL A 1 86 ? 6.501 0.138 -15.171 1.00 96.25 86 VAL A N 1
ATOM 685 C CA . VAL A 1 86 ? 6.571 0.778 -13.855 1.00 96.25 86 VAL A CA 1
ATOM 686 C C . VAL A 1 86 ? 8.030 1.146 -13.564 1.00 96.25 86 VAL A C 1
ATOM 688 O O . VAL A 1 86 ? 8.901 0.274 -13.621 1.00 96.25 86 VAL A O 1
ATOM 691 N N . ASP A 1 87 ? 8.299 2.423 -13.264 1.00 95.94 87 ASP A N 1
ATOM 692 C CA . ASP A 1 87 ? 9.595 2.884 -12.739 1.00 95.94 87 ASP A CA 1
ATOM 693 C C . ASP A 1 87 ? 9.651 2.583 -11.241 1.00 95.94 87 ASP A C 1
ATOM 695 O O . ASP A 1 87 ? 9.019 3.253 -10.422 1.00 95.94 87 ASP A O 1
ATOM 699 N N . CYS A 1 88 ?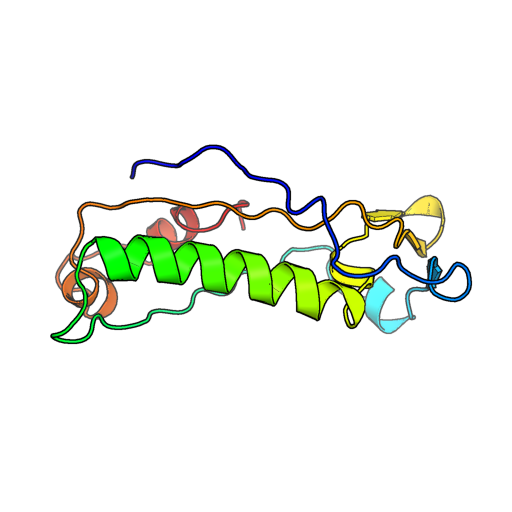 10.404 1.552 -10.881 1.00 94.88 88 CYS A N 1
ATOM 700 C CA . CYS A 1 88 ? 10.633 1.089 -9.518 1.00 94.88 88 CYS A CA 1
ATOM 701 C C . CYS A 1 88 ? 11.777 1.885 -8.867 1.00 94.88 88 CYS A C 1
ATOM 703 O O . CYS A 1 88 ? 12.766 1.316 -8.409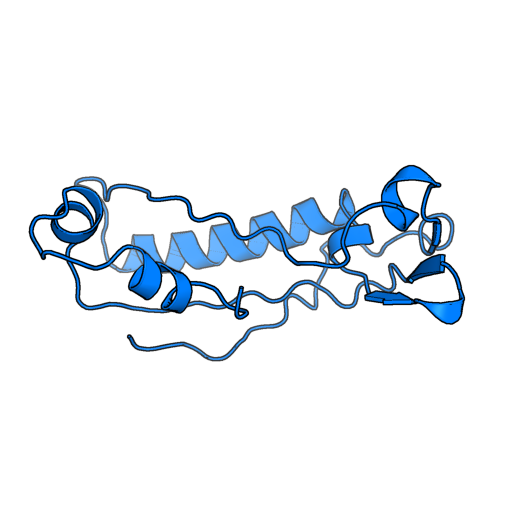 1.00 94.88 88 CYS A O 1
ATOM 705 N N . SER A 1 89 ? 11.666 3.217 -8.848 1.00 92.00 89 SER A N 1
ATOM 706 C CA . SER A 1 89 ? 12.656 4.138 -8.265 1.00 92.00 89 SER A CA 1
ATOM 707 C C . SER A 1 89 ? 12.449 4.398 -6.766 1.00 92.00 89 SER A C 1
ATOM 709 O O . SER A 1 89 ? 12.794 5.462 -6.253 1.00 92.00 89 SER A O 1
ATOM 711 N N . ASP A 1 90 ? 11.892 3.412 -6.060 1.00 90.62 90 ASP A N 1
ATOM 712 C CA . ASP A 1 90 ? 11.684 3.409 -4.610 1.00 90.62 90 ASP A CA 1
ATOM 713 C C . ASP A 1 90 ? 10.903 4.621 -4.064 1.00 90.62 90 ASP A C 1
ATOM 715 O O . ASP A 1 90 ? 11.093 5.056 -2.929 1.00 90.62 90 ASP A O 1
ATOM 719 N N . GLN A 1 91 ? 9.966 5.153 -4.852 1.00 91.12 91 GLN A N 1
ATOM 720 C CA . GLN A 1 91 ? 9.121 6.299 -4.483 1.00 91.12 91 GLN A CA 1
ATOM 721 C C . GLN A 1 91 ? 8.088 5.972 -3.390 1.00 91.12 91 GLN A C 1
ATOM 723 O O . GLN A 1 91 ? 7.318 6.845 -2.978 1.00 91.12 91 GLN A O 1
ATOM 728 N N . GLY A 1 92 ? 8.047 4.721 -2.935 1.00 90.25 92 GLY A N 1
ATOM 729 C CA . GLY A 1 92 ? 7.237 4.264 -1.818 1.00 90.25 92 GLY A CA 1
ATOM 730 C C . GLY A 1 92 ? 5.762 4.070 -2.157 1.00 90.25 92 GLY A C 1
ATOM 731 O O . GLY A 1 92 ? 5.299 4.360 -3.265 1.00 90.25 92 GLY A O 1
ATOM 732 N N . ALA A 1 93 ? 5.028 3.591 -1.155 1.00 90.25 93 ALA A N 1
ATOM 733 C CA . ALA A 1 93 ? 3.578 3.438 -1.176 1.00 90.25 93 ALA A CA 1
ATOM 734 C C . ALA A 1 93 ? 2.914 4.451 -0.230 1.00 90.25 93 ALA A C 1
ATOM 736 O O . ALA A 1 93 ? 3.517 4.897 0.753 1.00 90.25 93 ALA A O 1
ATOM 737 N N . VAL A 1 94 ? 1.662 4.806 -0.517 1.00 88.94 94 VAL A N 1
ATOM 738 C CA . VAL A 1 94 ? 0.859 5.670 0.355 1.00 88.94 94 VAL A CA 1
ATOM 739 C C . VAL A 1 94 ? 0.355 4.855 1.545 1.00 88.94 94 VAL A C 1
ATOM 741 O O . VAL A 1 94 ? -0.203 3.774 1.373 1.00 88.94 94 VAL A O 1
ATOM 744 N N . TYR A 1 95 ? 0.569 5.370 2.757 1.00 88.81 95 TYR A N 1
ATOM 745 C CA . TYR A 1 95 ? 0.090 4.771 3.998 1.00 88.81 95 TYR A CA 1
ATOM 746 C C . TYR A 1 95 ? -0.631 5.835 4.833 1.00 88.81 95 TYR A C 1
ATOM 748 O O . TYR A 1 95 ? -0.034 6.845 5.226 1.00 88.81 95 TYR A O 1
ATOM 756 N N . VAL A 1 96 ? -1.917 5.594 5.092 1.00 87.56 96 VAL A N 1
ATOM 757 C CA . VAL A 1 96 ? -2.828 6.518 5.780 1.00 87.56 96 VAL A CA 1
ATOM 758 C C . VAL A 1 96 ? -3.377 5.843 7.028 1.00 87.56 96 VAL A C 1
ATOM 760 O O . VAL A 1 96 ? -3.771 4.679 6.994 1.00 87.56 96 VAL A O 1
ATOM 763 N N . GLU A 1 97 ? -3.411 6.585 8.129 1.00 87.56 97 GLU A N 1
ATOM 764 C CA . GLU A 1 97 ? -4.011 6.151 9.388 1.00 87.56 97 GLU A CA 1
ATOM 765 C C . GLU A 1 97 ? -5.265 6.987 9.648 1.00 87.56 97 GLU A C 1
ATOM 767 O O . GLU A 1 97 ? -5.286 8.195 9.398 1.00 87.56 97 GLU A O 1
ATOM 772 N N . ALA A 1 98 ? -6.313 6.365 10.180 1.00 85.88 98 ALA A N 1
ATOM 773 C CA . ALA A 1 98 ? -7.530 7.065 10.557 1.00 85.88 98 ALA A CA 1
ATOM 774 C C . ALA A 1 98 ? -8.146 6.460 11.818 1.00 85.88 98 ALA A C 1
ATOM 776 O O . ALA A 1 98 ? -8.051 5.260 12.065 1.00 85.88 98 ALA A O 1
ATOM 777 N N . GLU A 1 99 ? -8.805 7.309 12.597 1.00 85.31 99 GLU A N 1
ATOM 778 C CA . GLU A 1 99 ? -9.564 6.940 13.786 1.00 85.31 99 GLU A CA 1
ATOM 779 C C . GLU A 1 99 ? -11.056 7.217 13.554 1.00 85.31 99 GLU A C 1
ATOM 781 O O . GLU A 1 99 ? -11.454 8.255 13.005 1.00 85.31 99 GLU A O 1
ATOM 786 N N . VAL A 1 100 ? -11.900 6.273 13.962 1.00 82.25 100 VAL A N 1
ATOM 787 C CA . VAL A 1 100 ? -13.359 6.365 13.856 1.00 82.25 100 VAL A CA 1
ATOM 788 C C . VAL A 1 100 ? -13.995 6.043 15.200 1.00 82.25 100 VAL A C 1
ATOM 790 O O . VAL A 1 100 ? -13.546 5.147 15.905 1.00 82.25 100 VAL A O 1
ATOM 793 N N . ASP A 1 101 ? -15.062 6.765 15.531 1.00 84.44 101 ASP A N 1
ATOM 794 C CA . ASP A 1 101 ? -15.851 6.556 16.747 1.00 84.44 101 ASP A CA 1
ATOM 795 C C . ASP A 1 101 ? -17.051 5.644 16.440 1.00 84.44 101 ASP A C 1
ATOM 797 O O . ASP A 1 101 ? -18.203 6.073 16.417 1.00 84.44 101 ASP A O 1
ATOM 801 N N . ILE A 1 102 ? -16.759 4.402 16.034 1.00 79.19 102 ILE A N 1
ATOM 802 C CA . ILE A 1 102 ? -17.758 3.396 15.640 1.00 79.19 102 ILE A CA 1
ATOM 803 C C . ILE A 1 102 ? -17.318 2.021 16.151 1.00 79.19 102 ILE A C 1
ATOM 805 O O . ILE A 1 102 ? -16.152 1.645 16.033 1.00 79.19 102 ILE A O 1
ATOM 809 N N . CYS A 1 103 ? -18.267 1.232 16.664 1.00 82.25 103 CYS A N 1
ATOM 810 C CA . CYS A 1 103 ? -18.029 -0.175 16.969 1.00 82.25 103 CYS A CA 1
ATOM 811 C C . CYS A 1 103 ? -17.992 -1.010 15.678 1.00 82.25 103 CYS A C 1
ATOM 813 O O . CYS A 1 103 ? -18.958 -1.038 14.913 1.00 82.25 103 CYS A O 1
ATOM 815 N N . LEU A 1 104 ? -16.893 -1.735 15.451 1.00 82.44 104 LEU A N 1
ATOM 816 C CA . LEU A 1 104 ? -16.728 -2.573 14.260 1.00 82.44 104 LEU A CA 1
ATOM 817 C C . LEU A 1 104 ? -17.836 -3.633 14.120 1.00 82.44 104 LEU A C 1
ATOM 819 O O . LEU A 1 104 ? -18.308 -3.885 13.012 1.00 82.44 104 LEU A O 1
ATOM 823 N N . ASP A 1 105 ? -18.284 -4.224 15.230 1.00 82.38 105 ASP A N 1
ATOM 824 C CA . ASP A 1 105 ? -19.347 -5.235 15.220 1.00 82.38 105 ASP A CA 1
ATOM 825 C C . ASP A 1 105 ? -20.687 -4.652 14.747 1.00 82.38 105 ASP A C 1
ATOM 827 O O . ASP A 1 105 ? -21.433 -5.326 14.034 1.00 82.38 105 ASP A O 1
ATOM 831 N N . ASP A 1 106 ? -20.979 -3.394 15.082 1.00 80.50 106 ASP A N 1
ATOM 832 C CA . ASP A 1 106 ? -22.197 -2.717 14.635 1.00 80.50 106 ASP A CA 1
ATOM 833 C C . ASP A 1 106 ? -22.155 -2.386 13.137 1.00 80.50 106 ASP A C 1
ATOM 835 O O . ASP A 1 106 ? -23.180 -2.496 12.451 1.00 80.50 106 ASP A O 1
ATOM 839 N N . LEU A 1 107 ? -20.964 -2.052 12.625 1.00 78.50 107 LEU A N 1
ATOM 840 C CA . LEU A 1 107 ? -20.713 -1.813 11.204 1.00 78.50 107 LEU A CA 1
ATOM 841 C C . LEU A 1 107 ? -20.865 -3.104 10.385 1.00 78.50 107 LEU A C 1
ATOM 843 O O . LEU A 1 107 ? -21.629 -3.143 9.422 1.00 78.50 107 LEU A O 1
ATOM 847 N N . VAL A 1 108 ? -20.173 -4.177 10.783 1.00 77.94 108 VAL A N 1
ATOM 848 C CA . VAL A 1 108 ? -20.116 -5.437 10.019 1.00 77.94 108 VAL A CA 1
ATOM 849 C C . VAL A 1 108 ? -21.431 -6.211 10.097 1.00 77.94 108 VAL A C 1
ATOM 851 O O . VAL A 1 108 ? -21.868 -6.784 9.101 1.00 77.94 108 VAL A O 1
ATOM 854 N N . ARG A 1 109 ? -22.115 -6.207 11.249 1.00 75.44 109 ARG A N 1
ATOM 855 C CA . ARG A 1 109 ? -23.416 -6.887 11.403 1.00 75.44 109 ARG A CA 1
ATOM 856 C C . ARG A 1 109 ? -24.589 -6.086 10.827 1.00 75.44 109 ARG A C 1
ATOM 858 O O . ARG A 1 109 ? -25.732 -6.471 11.058 1.00 75.44 109 ARG A O 1
ATOM 865 N N . GLN A 1 110 ? -24.323 -4.969 10.139 1.00 65.81 110 GLN A N 1
ATOM 866 C CA . GLN A 1 110 ? -25.326 -4.056 9.574 1.00 65.81 110 GLN A CA 1
ATOM 867 C C . GLN A 1 110 ? -26.369 -3.564 10.592 1.00 65.81 110 GLN A C 1
ATOM 869 O O . GLN A 1 110 ? -27.455 -3.119 10.219 1.00 65.81 110 GLN A O 1
ATOM 874 N N . ARG A 1 111 ? -26.046 -3.581 11.892 1.00 60.75 111 ARG A N 1
ATOM 875 C CA . ARG A 1 111 ? -26.962 -3.108 12.945 1.00 60.75 111 ARG A CA 1
ATOM 876 C C . ARG A 1 111 ? -27.246 -1.614 12.827 1.00 60.75 111 ARG A C 1
ATOM 878 O O . ARG A 1 111 ? -28.284 -1.153 13.286 1.00 60.75 111 ARG A O 1
ATOM 885 N N . MET A 1 112 ? -26.346 -0.882 12.174 1.00 60.78 112 MET A N 1
ATOM 886 C CA . MET A 1 112 ? -26.461 0.553 11.925 1.00 60.78 112 MET A CA 1
ATOM 887 C C . MET A 1 112 ? -27.138 0.929 10.592 1.00 60.78 112 MET A C 1
ATOM 889 O O . MET A 1 112 ? -27.169 2.107 10.256 1.00 60.78 112 MET A O 1
ATOM 893 N N . ASN A 1 113 ? -27.704 -0.022 9.831 1.00 65.56 113 ASN A N 1
ATOM 894 C CA . ASN A 1 113 ? -28.316 0.236 8.513 1.00 65.56 113 ASN A CA 1
ATOM 895 C C . ASN A 1 113 ? -27.392 1.053 7.574 1.00 65.56 113 ASN A C 1
ATOM 897 O O . ASN A 1 113 ? -27.830 1.948 6.847 1.00 65.56 113 ASN A O 1
ATOM 901 N N . VAL A 1 114 ? -26.083 0.779 7.642 1.00 69.06 114 VAL A N 1
ATOM 902 C CA . VAL A 1 114 ? -25.059 1.474 6.854 1.00 69.06 114 VAL A CA 1
ATOM 903 C C . VAL A 1 114 ? -25.158 0.991 5.414 1.00 69.06 114 VAL A C 1
ATOM 905 O O . VAL A 1 114 ? -25.009 -0.200 5.139 1.00 69.06 114 VAL A O 1
ATOM 908 N N . LYS A 1 115 ? -25.412 1.916 4.485 1.00 71.75 115 LYS A N 1
ATOM 909 C CA . LYS A 1 115 ? -25.371 1.613 3.052 1.00 71.75 115 LYS A CA 1
ATOM 910 C C . LYS A 1 115 ? -23.968 1.141 2.681 1.00 71.75 115 LYS A C 1
ATOM 912 O O . LYS A 1 115 ? -22.997 1.795 3.047 1.00 71.75 115 LYS A O 1
ATOM 917 N N . ALA A 1 116 ? -23.868 0.058 1.913 1.00 70.50 116 ALA A N 1
ATOM 918 C CA . ALA A 1 116 ? -22.584 -0.473 1.452 1.00 70.50 116 ALA A CA 1
ATOM 919 C C . ALA A 1 116 ? -21.732 0.589 0.726 1.00 70.50 116 ALA A C 1
ATOM 921 O O . ALA A 1 116 ? -20.519 0.606 0.875 1.00 70.50 116 ALA A O 1
ATOM 922 N N . GLU A 1 117 ? -22.377 1.525 0.027 1.00 71.69 117 GLU A N 1
ATOM 923 C CA . GLU A 1 117 ? -21.750 2.670 -0.650 1.00 71.69 117 GLU A CA 1
ATOM 924 C C . GLU A 1 117 ? -20.922 3.555 0.295 1.00 71.69 117 GLU A C 1
ATOM 926 O O . GLU A 1 117 ? -19.890 4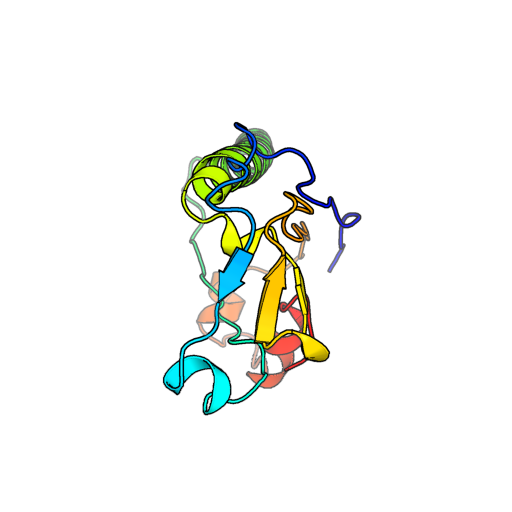.080 -0.104 1.00 71.69 117 GLU A O 1
ATOM 931 N N . LEU A 1 118 ? -21.330 3.688 1.562 1.00 74.31 118 LEU A N 1
ATOM 932 C CA . LEU A 1 118 ? -20.608 4.486 2.559 1.00 74.31 118 LEU A CA 1
ATOM 933 C C . LEU A 1 118 ? -19.295 3.827 2.996 1.00 74.31 118 LEU A C 1
ATOM 935 O O . LEU A 1 118 ? -18.441 4.499 3.564 1.00 74.31 118 LEU A O 1
ATOM 939 N N . LEU A 1 119 ? -19.105 2.529 2.734 1.00 75.81 119 LEU A N 1
ATOM 940 C CA . LEU A 1 119 ? -17.827 1.862 2.986 1.00 75.81 119 LEU A CA 1
ATOM 941 C C . LEU A 1 119 ? -16.743 2.313 2.002 1.00 75.81 119 LEU A C 1
ATOM 943 O O . LEU A 1 119 ? -15.563 2.198 2.326 1.00 75.81 119 LEU A O 1
ATOM 947 N N . ASN A 1 120 ? -17.119 2.877 0.848 1.00 77.88 120 ASN A N 1
ATOM 948 C CA . ASN A 1 120 ? -16.156 3.445 -0.095 1.00 77.88 120 ASN A CA 1
ATOM 949 C C . ASN A 1 120 ? -15.438 4.672 0.486 1.00 77.88 120 ASN A C 1
ATOM 951 O O . ASN A 1 120 ? -14.300 4.930 0.117 1.00 77.88 120 ASN A O 1
ATOM 955 N N . GLU A 1 121 ? -16.046 5.370 1.452 1.00 78.19 121 GLU A N 1
ATOM 956 C CA . GLU A 1 121 ? -15.412 6.481 2.183 1.00 78.19 121 GLU A CA 1
ATOM 957 C C . GLU A 1 121 ? -14.227 6.022 3.054 1.00 78.19 121 GLU A C 1
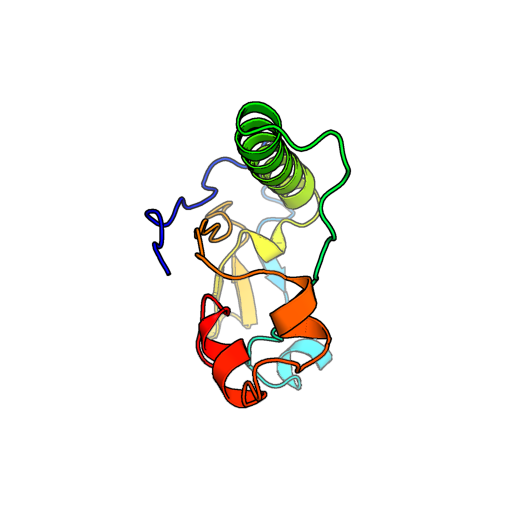ATOM 959 O O . GLU A 1 121 ? -13.444 6.840 3.529 1.00 78.19 121 GLU A O 1
ATOM 964 N N . LEU A 1 122 ? -14.082 4.710 3.287 1.00 76.75 122 LEU A N 1
ATOM 965 C CA . LEU A 1 122 ? -12.924 4.143 3.985 1.00 76.75 122 LEU A CA 1
ATOM 966 C C . LEU A 1 122 ? -11.730 3.911 3.052 1.00 76.75 122 LEU A C 1
ATOM 968 O O . LEU A 1 122 ? -10.647 3.564 3.527 1.00 76.75 122 LEU A O 1
ATOM 972 N N . LEU A 1 123 ? -11.915 4.056 1.739 1.00 80.50 123 LEU A N 1
ATOM 973 C CA . LEU A 1 123 ? -10.850 3.867 0.770 1.00 80.50 123 LEU A CA 1
ATOM 974 C C . LEU A 1 123 ? -10.038 5.158 0.626 1.00 80.50 123 LEU A C 1
ATOM 976 O O . LEU A 1 123 ? -10.604 6.248 0.587 1.00 80.50 123 LEU A O 1
ATOM 980 N N . PRO A 1 124 ? -8.706 5.057 0.492 1.00 73.62 124 PRO A N 1
ATOM 981 C CA . PRO A 1 124 ? -7.857 6.230 0.294 1.00 73.62 124 PRO A CA 1
ATOM 982 C C . PRO A 1 124 ? -8.071 6.894 -1.076 1.00 73.62 124 PRO A C 1
ATOM 984 O O . PRO A 1 124 ? -7.686 8.044 -1.266 1.00 73.62 124 PRO A O 1
ATOM 987 N N . TYR A 1 125 ? -8.686 6.183 -2.027 1.00 74.19 125 TYR A N 1
ATOM 988 C CA . TYR A 1 125 ? -9.010 6.683 -3.358 1.00 74.19 125 TYR A CA 1
ATOM 989 C C . TYR A 1 125 ? -10.445 6.304 -3.737 1.00 74.19 125 TYR A C 1
ATOM 991 O O . TYR A 1 125 ? -10.894 5.217 -3.365 1.00 74.19 125 TYR A O 1
ATOM 999 N N . PRO A 1 126 ? -11.148 7.165 -4.493 1.00 69.12 126 PRO A N 1
ATOM 1000 C CA . PRO A 1 126 ? -12.482 6.859 -4.993 1.00 69.12 126 PRO A CA 1
ATOM 1001 C C . PRO A 1 126 ? -12.463 5.650 -5.939 1.00 69.12 126 PRO A C 1
ATOM 1003 O O . PRO A 1 126 ? -11.477 5.419 -6.647 1.00 69.12 126 PRO A O 1
ATOM 1006 N N . VAL A 1 127 ? -13.567 4.898 -5.923 1.00 65.31 127 VAL A N 1
ATOM 1007 C CA . VAL A 1 127 ? -13.843 3.738 -6.792 1.00 65.31 127 VAL A CA 1
ATOM 1008 C C . VAL A 1 127 ? -14.633 4.176 -8.012 1.00 65.31 127 VAL A C 1
ATOM 1010 O O . VAL A 1 127 ? -15.552 5.008 -7.830 1.00 65.31 127 VAL A O 1
#

Sequence (127 aa):
MKVYPESSLNHICTPTPLSLRNYNLSLMDELAPNVNVPTIFYYSATNQDSTDNVTLRYKHLKSSLSKILTSFHPFAGRFCRDSHLVDCSDQGAVYVEAEVDICLDDLVRQRMNVKAELLNELLPYPV

InterPro domains:
  IPR023213 Chloramphenicol acetyltransferase-like domain superfamily [G3DSA:3.30.559.10] (3-127)

pLDDT: mean 83.6, std 10.19, range [59.16, 96.25]

Organism: NCBI:txid360622

Radius of gyration: 17.91 Å; chains: 1; bounding box: 48×22×48 Å

Foldseek 3Di:
DAKDDKDFLLAQPDFADPVRQKAADDPVNVVDDPDDDDDDDDDDDDPPDDPVNVVVVLVVVSVVQSHVCNVVQLQQFDDDPVRRITRSRSNGHIDIDDDDPDDPCCVVVCVVVDDPVVVQVVDPDHD